Protein AF-A0A842NXP6-F1 (afdb_monomer_lite)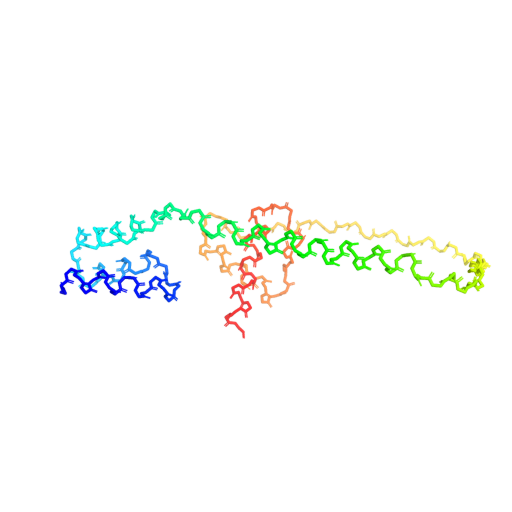

Secondary structure (DSSP, 8-state):
--HHHHHHHHHHHHHTT--HHHHHHHHHHTT--HHHHHHHHHHHHHTTS-----THHHHHHHHHHHHHHHHHHHHHHHHHHH------PPPPPPPP---------------PPP-----S-TT-HHHHHHHHHHHHHTT---GGG--SHHHHHHHHHHHHHHHHH-

pLDDT: mean 77.38, std 15.11, range [47.97, 95.56]

Sequence (166 aa):
MAYSELVSYIREQLNQGRDPRVIRTYLLQRNMDPQAVDAAFDEIFRSQEPAKTSNAHSIILIGVIVLFMVIIGGGLSIYYNMAPDSPNLPEPQEPYTEDPIPIIDPDPEPDPEPIQEIPCDLNNPEEKYKCYIDLFEDDAIRCHEIKDLDEQEFCYITQDLYVLNY

Structure (mmCIF, N/CA/C/O backbone):
data_AF-A0A842NXP6-F1
#
_entry.id   AF-A0A842NXP6-F1
#
loop_
_atom_site.group_PDB
_atom_site.id
_atom_site.type_symbol
_atom_site.label_atom_id
_atom_site.label_alt_id
_atom_site.label_comp_id
_atom_site.label_asym_id
_atom_site.label_entity_id
_atom_site.label_seq_id
_atom_site.pdbx_PDB_ins_code
_atom_site.Cartn_x
_atom_site.Cartn_y
_atom_site.Cartn_z
_atom_site.occupancy
_atom_site.B_iso_or_equiv
_atom_site.auth_seq_id
_atom_site.auth_comp_id
_atom_site.auth_asym_id
_atom_site.auth_atom_id
_atom_site.pdbx_PDB_model_num
ATOM 1 N N . MET A 1 1 ? -26.129 0.050 12.879 1.00 76.94 1 MET A N 1
ATOM 2 C CA . MET A 1 1 ? -25.217 -1.110 12.976 1.00 76.94 1 MET A CA 1
ATOM 3 C C . MET A 1 1 ? -24.653 -1.129 14.384 1.00 76.94 1 MET A C 1
ATOM 5 O O . MET A 1 1 ? -24.431 -0.047 14.922 1.00 76.94 1 MET A O 1
ATOM 9 N N . ALA A 1 2 ? -24.491 -2.297 15.005 1.00 89.62 2 ALA A N 1
ATOM 10 C CA . ALA A 1 2 ? -23.859 -2.364 16.323 1.00 89.62 2 ALA A CA 1
ATOM 11 C C . ALA A 1 2 ? -22.348 -2.087 16.212 1.00 89.62 2 ALA A C 1
ATOM 13 O O . ALA A 1 2 ? -21.733 -2.391 15.192 1.00 89.62 2 ALA A O 1
ATOM 14 N N . TYR A 1 3 ? -21.732 -1.533 17.259 1.00 89.19 3 TYR A N 1
ATOM 15 C CA . TYR A 1 3 ? -20.295 -1.219 17.253 1.00 89.19 3 TYR A CA 1
ATOM 16 C C . TYR A 1 3 ? -19.420 -2.468 17.016 1.00 89.19 3 TYR A C 1
ATOM 18 O O . TYR A 1 3 ? -18.468 -2.430 16.243 1.00 89.19 3 TYR A O 1
ATOM 26 N N . SER A 1 4 ? -19.797 -3.615 17.588 1.00 90.62 4 SER A N 1
ATOM 27 C CA . SER A 1 4 ? -19.104 -4.894 17.371 1.00 90.62 4 SER A CA 1
ATOM 28 C C . SER A 1 4 ? -19.158 -5.382 15.917 1.00 90.62 4 SER A C 1
ATOM 30 O O . SER A 1 4 ? -18.188 -5.950 15.412 1.00 90.62 4 SER A O 1
ATOM 32 N N . GLU A 1 5 ? -20.276 -5.152 15.227 1.00 92.50 5 GLU A N 1
ATOM 33 C CA . GLU A 1 5 ? -20.438 -5.490 13.809 1.00 92.50 5 GLU A CA 1
ATOM 34 C C . GLU A 1 5 ? -19.601 -4.563 12.928 1.00 92.50 5 GLU A C 1
ATOM 36 O O . GLU A 1 5 ? -18.991 -5.022 11.967 1.00 92.50 5 GLU A O 1
ATOM 41 N N . LEU A 1 6 ? -19.517 -3.280 13.292 1.00 93.19 6 LEU A N 1
ATOM 42 C CA . LEU A 1 6 ? -18.690 -2.292 12.604 1.00 93.19 6 LEU A CA 1
ATOM 43 C C . LEU A 1 6 ? -17.205 -2.668 12.654 1.00 93.19 6 LEU A C 1
ATOM 45 O O . LEU A 1 6 ? -16.552 -2.723 11.615 1.00 93.19 6 LEU A O 1
ATOM 49 N N . VAL A 1 7 ? -16.687 -2.987 13.843 1.00 93.62 7 VAL A N 1
ATOM 50 C CA . VAL A 1 7 ? -15.294 -3.429 14.022 1.00 93.62 7 VAL A CA 1
ATOM 51 C C . VAL A 1 7 ? -15.018 -4.706 13.223 1.00 93.62 7 VAL A C 1
ATOM 53 O O . VAL A 1 7 ? -13.994 -4.810 12.547 1.00 93.62 7 VAL A O 1
ATOM 56 N N . SER A 1 8 ? -15.943 -5.670 13.260 1.00 93.62 8 SER A N 1
ATOM 57 C CA . SER A 1 8 ? -15.805 -6.934 12.522 1.00 93.62 8 SER A CA 1
ATOM 58 C C . SER A 1 8 ? -15.779 -6.706 11.010 1.00 93.62 8 SER A C 1
ATOM 60 O O . SER A 1 8 ? -14.909 -7.244 10.329 1.00 93.62 8 SER A O 1
ATOM 62 N N . TYR A 1 9 ? -16.673 -5.852 10.506 1.00 94.62 9 TYR A N 1
ATOM 63 C CA . TYR A 1 9 ? -16.718 -5.461 9.101 1.00 94.62 9 TYR A CA 1
ATOM 64 C C . TYR A 1 9 ? -15.422 -4.774 8.664 1.00 94.62 9 TYR A C 1
ATOM 66 O O . TYR A 1 9 ? -14.822 -5.176 7.671 1.00 94.62 9 TYR A O 1
ATOM 74 N N . ILE A 1 10 ? -14.949 -3.770 9.413 1.00 94.75 10 ILE A N 1
ATOM 75 C CA . ILE A 1 10 ? -13.709 -3.057 9.077 1.00 94.75 10 ILE A CA 1
ATOM 76 C C . ILE A 1 10 ? -12.530 -4.037 9.049 1.00 94.75 10 ILE A C 1
ATOM 78 O O . ILE A 1 10 ? -11.758 -4.032 8.093 1.00 94.75 10 ILE A O 1
ATOM 82 N N . ARG A 1 11 ? -12.417 -4.926 10.044 1.00 94.25 11 ARG A N 1
ATOM 83 C CA . ARG A 1 11 ? -11.360 -5.947 10.094 1.00 94.25 11 ARG A CA 1
ATOM 84 C C . ARG A 1 11 ? -11.406 -6.886 8.889 1.00 94.25 11 ARG A C 1
ATOM 86 O O . ARG A 1 11 ? -10.364 -7.190 8.319 1.00 94.25 11 ARG A O 1
ATOM 93 N N . GLU A 1 12 ? -12.592 -7.334 8.491 1.00 95.19 12 GLU A N 1
ATOM 94 C CA . GLU A 1 12 ? -12.761 -8.182 7.311 1.00 95.19 12 GLU A CA 1
ATOM 95 C C . GLU A 1 12 ? -12.331 -7.460 6.028 1.00 95.19 12 GLU A C 1
ATOM 97 O O . GLU A 1 12 ? -11.585 -8.023 5.231 1.00 95.19 12 GLU A O 1
ATOM 102 N N . GLN A 1 13 ? -12.742 -6.202 5.847 1.00 95.56 13 GLN A N 1
ATOM 103 C CA . GLN A 1 13 ? -12.359 -5.412 4.675 1.00 95.56 13 GLN A CA 1
ATOM 104 C C . GLN A 1 13 ? -10.841 -5.164 4.617 1.00 95.56 13 GLN A C 1
ATOM 106 O O . GLN A 1 13 ? -10.249 -5.266 3.543 1.00 95.56 13 GLN A O 1
ATOM 111 N N . LEU A 1 14 ? -10.200 -4.906 5.761 1.00 93.56 14 LEU A N 1
ATOM 112 C CA . LEU A 1 14 ? -8.742 -4.773 5.850 1.00 93.56 14 LEU A CA 1
ATOM 113 C C . LEU A 1 14 ? -8.027 -6.092 5.521 1.00 93.56 14 LEU A C 1
ATOM 115 O O . LEU A 1 14 ? -7.048 -6.088 4.782 1.00 93.56 14 LEU A O 1
ATOM 119 N N . ASN A 1 15 ? -8.544 -7.230 5.994 1.00 92.88 15 ASN A N 1
ATOM 120 C CA . ASN A 1 15 ? -8.000 -8.553 5.664 1.00 92.88 15 ASN A CA 1
ATOM 121 C C . ASN A 1 15 ? -8.146 -8.905 4.173 1.00 92.88 15 ASN A C 1
ATOM 123 O O . ASN A 1 15 ? -7.369 -9.700 3.653 1.00 92.88 15 ASN A O 1
ATOM 127 N N . GLN A 1 16 ? -9.123 -8.315 3.483 1.00 93.94 16 GLN A N 1
ATOM 128 C CA . GLN A 1 16 ? -9.279 -8.409 2.027 1.00 93.94 16 GLN A CA 1
ATOM 129 C C . GLN A 1 16 ? -8.335 -7.461 1.261 1.00 93.94 16 GLN A C 1
ATOM 131 O O . GLN A 1 16 ? -8.419 -7.385 0.039 1.00 93.94 16 GLN A O 1
ATOM 136 N N . GLY A 1 17 ? -7.460 -6.724 1.956 1.00 93.12 17 GLY A N 1
ATOM 137 C CA . GLY A 1 17 ? -6.500 -5.799 1.352 1.00 93.12 17 GLY A CA 1
ATOM 138 C C . GLY A 1 17 ? -7.100 -4.461 0.921 1.00 93.12 17 GLY A C 1
ATOM 139 O O . GLY A 1 17 ? -6.475 -3.733 0.155 1.00 93.12 17 GLY A O 1
ATOM 140 N N . ARG A 1 18 ? -8.314 -4.117 1.373 1.00 92.56 18 ARG A N 1
ATOM 141 C CA . ARG A 1 18 ? -8.920 -2.825 1.028 1.00 92.56 18 ARG A CA 1
ATOM 142 C C . ARG A 1 18 ? -8.290 -1.687 1.817 1.00 92.56 18 ARG A C 1
ATOM 144 O O . ARG A 1 18 ? -8.016 -1.812 3.009 1.00 92.56 18 ARG A O 1
ATOM 151 N N . ASP A 1 19 ? -8.156 -0.546 1.149 1.00 94.3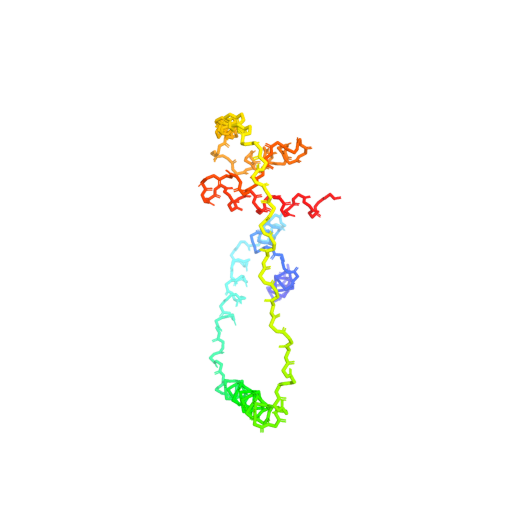1 19 ASP A N 1
ATOM 152 C CA . ASP A 1 19 ? -7.582 0.654 1.742 1.00 94.31 19 ASP A CA 1
ATOM 153 C C . ASP A 1 19 ? -8.457 1.205 2.902 1.00 94.31 19 ASP A C 1
ATOM 155 O O . ASP A 1 19 ? -9.676 1.377 2.738 1.00 94.31 19 ASP A O 1
ATOM 159 N N . PRO A 1 20 ? -7.865 1.524 4.074 1.00 92.81 20 PRO A N 1
ATOM 160 C CA . PRO A 1 20 ? -8.587 2.059 5.230 1.00 92.81 20 PRO A CA 1
ATOM 161 C C . PRO A 1 20 ? -9.372 3.344 4.939 1.00 92.81 20 PRO A C 1
ATOM 163 O O . PRO A 1 20 ? -10.474 3.527 5.462 1.00 92.81 20 PRO A O 1
ATOM 166 N N . ARG A 1 21 ? -8.842 4.238 4.093 1.00 93.88 21 ARG A N 1
ATOM 167 C CA . ARG A 1 21 ? -9.486 5.509 3.727 1.00 93.88 21 ARG A CA 1
ATOM 168 C C . ARG A 1 21 ? -10.734 5.249 2.894 1.00 93.88 21 ARG A C 1
ATOM 170 O O . ARG A 1 21 ? -11.757 5.901 3.114 1.00 93.88 21 ARG A O 1
ATOM 177 N N . VAL A 1 22 ? -10.680 4.272 1.987 1.00 94.88 22 VAL A N 1
ATOM 178 C CA . VAL A 1 22 ? -11.834 3.852 1.175 1.00 94.88 22 VAL A CA 1
ATOM 179 C C . VAL A 1 22 ? -12.933 3.269 2.064 1.00 94.88 22 VAL A C 1
ATOM 181 O O . VAL A 1 22 ? -14.091 3.678 1.958 1.00 94.88 22 VAL A O 1
ATOM 184 N N . ILE A 1 23 ? -12.578 2.380 3.000 1.00 95.31 23 ILE A N 1
ATOM 185 C CA . ILE A 1 23 ? -13.529 1.792 3.960 1.00 95.31 23 ILE A CA 1
ATOM 186 C C . ILE A 1 23 ? -14.171 2.887 4.822 1.00 95.31 23 ILE A C 1
ATOM 188 O O . ILE A 1 23 ? -15.395 2.924 4.967 1.00 95.31 23 ILE A O 1
ATOM 192 N N . ARG A 1 24 ? -13.364 3.813 5.357 1.00 94.19 24 ARG A N 1
ATOM 193 C CA . ARG A 1 24 ? -13.844 4.945 6.159 1.00 94.19 24 ARG A CA 1
ATOM 194 C C . ARG A 1 24 ? -14.825 5.808 5.373 1.00 94.19 24 ARG A C 1
ATOM 196 O O . ARG A 1 24 ? -15.917 6.094 5.854 1.00 94.19 24 ARG A O 1
ATOM 203 N N . THR A 1 25 ? -14.462 6.176 4.148 1.00 94.75 25 THR A N 1
ATOM 204 C CA . THR A 1 25 ? -15.291 7.014 3.271 1.00 94.75 25 THR A CA 1
ATOM 205 C C . THR A 1 25 ? -16.627 6.343 2.971 1.00 94.75 25 THR A C 1
ATOM 207 O O . THR A 1 25 ? -17.676 6.970 3.101 1.00 94.75 25 THR A O 1
ATOM 210 N N . TYR A 1 26 ? -16.611 5.046 2.662 1.00 94.94 26 TYR A N 1
ATOM 211 C CA . TYR A 1 26 ? -17.817 4.258 2.425 1.00 94.94 26 TYR A CA 1
ATOM 212 C C . TYR A 1 26 ? -18.750 4.204 3.646 1.00 94.94 26 TYR A C 1
ATOM 214 O O . TYR A 1 26 ? -19.969 4.327 3.509 1.00 94.94 26 TYR A O 1
ATOM 222 N N . LEU A 1 27 ? -18.196 4.046 4.852 1.00 94.94 27 LEU A N 1
ATOM 223 C CA . LEU A 1 27 ? -18.981 4.031 6.089 1.00 94.94 27 LEU A CA 1
ATOM 224 C C . LEU A 1 27 ? -19.613 5.401 6.370 1.00 94.94 27 LEU A C 1
ATOM 226 O O . LEU A 1 27 ? -20.801 5.471 6.687 1.00 94.94 27 LEU A O 1
ATOM 230 N N . LEU A 1 28 ? -18.859 6.485 6.177 1.00 94.88 28 LEU A N 1
ATOM 231 C CA . LEU A 1 28 ? -19.357 7.853 6.350 1.00 94.88 28 LEU A CA 1
ATOM 232 C C . LEU A 1 28 ? -20.452 8.204 5.331 1.00 94.88 28 LEU A C 1
ATOM 234 O O . LEU A 1 28 ? -21.469 8.786 5.701 1.00 94.88 28 LEU A O 1
ATOM 238 N N . GLN A 1 29 ? -20.308 7.781 4.071 1.00 94.69 29 GLN A N 1
ATOM 239 C CA . GLN A 1 29 ? -21.337 7.958 3.034 1.00 94.69 29 GLN A CA 1
ATOM 240 C C . GLN A 1 29 ? -22.657 7.248 3.371 1.00 94.69 29 GLN A C 1
ATOM 242 O O . GLN A 1 29 ? -23.723 7.670 2.929 1.00 94.69 29 GLN A O 1
ATOM 247 N N . ARG A 1 30 ? -22.610 6.189 4.187 1.00 93.31 30 ARG A N 1
ATOM 248 C CA . ARG A 1 30 ? -23.796 5.479 4.688 1.00 93.31 30 ARG A CA 1
ATOM 249 C C . ARG A 1 30 ? -24.401 6.100 5.951 1.00 93.31 30 ARG A C 1
ATOM 251 O O . ARG A 1 30 ? -25.235 5.459 6.588 1.00 93.31 30 ARG A O 1
ATOM 258 N N . ASN A 1 31 ? -24.024 7.334 6.295 1.00 92.38 31 ASN A N 1
ATOM 259 C CA . ASN A 1 31 ? -24.450 8.045 7.505 1.00 92.38 31 ASN A CA 1
ATOM 260 C C . ASN A 1 31 ? -24.095 7.299 8.804 1.00 92.38 31 ASN A C 1
ATOM 262 O O . ASN A 1 31 ? -24.840 7.359 9.784 1.00 92.38 31 ASN A O 1
ATOM 266 N N . MET A 1 32 ? -22.975 6.569 8.819 1.00 92.12 32 MET A N 1
ATOM 267 C CA . MET A 1 32 ? -22.429 6.044 10.072 1.00 92.12 32 MET A CA 1
ATOM 268 C C . MET A 1 32 ? -21.855 7.192 10.902 1.00 92.12 32 MET A C 1
ATOM 270 O O . MET A 1 32 ? -21.319 8.155 10.352 1.00 92.12 32 MET A O 1
ATOM 274 N N . ASP A 1 33 ? -21.961 7.077 12.225 1.00 95.19 33 ASP A N 1
ATOM 275 C CA . ASP A 1 33 ? -21.417 8.071 13.146 1.00 95.19 33 ASP A CA 1
ATOM 276 C C . ASP A 1 33 ? -19.886 8.177 12.982 1.00 95.19 33 ASP A C 1
ATOM 278 O O . ASP A 1 33 ? -19.193 7.170 13.164 1.00 95.19 33 ASP A O 1
ATOM 282 N N . PRO A 1 34 ? -19.341 9.363 12.647 1.00 93.25 34 PRO A N 1
ATOM 283 C CA . PRO A 1 34 ? -17.908 9.532 12.431 1.00 93.25 34 PRO A CA 1
ATOM 284 C C . PRO A 1 34 ? -17.070 9.138 13.647 1.00 93.25 34 PRO A C 1
ATOM 286 O O . PRO A 1 34 ? -16.020 8.524 13.485 1.00 93.25 34 PRO A O 1
ATOM 289 N N . GLN A 1 35 ? -17.556 9.431 14.859 1.00 94.06 35 GLN A N 1
ATOM 290 C CA . GLN A 1 35 ? -16.831 9.111 16.090 1.00 94.06 35 GLN A CA 1
ATOM 291 C C . GLN A 1 35 ? -16.751 7.601 16.315 1.00 94.06 35 GLN A C 1
ATOM 293 O O . GLN A 1 35 ? -15.684 7.084 16.637 1.00 94.06 35 GLN A O 1
ATOM 298 N N . ALA A 1 36 ? -17.852 6.877 16.096 1.00 93.81 36 ALA A N 1
ATOM 299 C CA . ALA A 1 36 ? -17.860 5.420 16.170 1.00 93.81 36 ALA A CA 1
ATOM 300 C C . ALA A 1 36 ? -16.956 4.763 15.112 1.00 93.81 36 ALA A C 1
ATOM 302 O O . ALA A 1 36 ? -16.309 3.760 15.407 1.00 93.81 36 ALA A O 1
ATOM 303 N N . VAL A 1 37 ? -16.903 5.311 13.892 1.00 94.38 37 VAL A N 1
ATOM 304 C CA . VAL A 1 37 ? -16.024 4.810 12.821 1.00 94.38 37 VAL A CA 1
ATOM 305 C C . VAL A 1 37 ? -14.556 5.015 13.183 1.00 94.38 37 VAL A C 1
ATOM 307 O O . VAL A 1 37 ? -13.779 4.067 13.095 1.00 94.38 37 VAL A O 1
ATOM 310 N N . ASP A 1 38 ? -14.186 6.214 13.630 1.00 94.06 38 ASP A N 1
ATOM 311 C CA . ASP A 1 38 ? -12.806 6.525 14.012 1.00 94.06 38 ASP A CA 1
ATOM 312 C C . ASP A 1 38 ? -12.365 5.686 15.227 1.00 94.06 38 ASP A C 1
ATOM 314 O O . ASP A 1 38 ? -11.302 5.068 15.190 1.00 94.06 38 ASP A O 1
ATOM 318 N N . ALA A 1 39 ? -13.224 5.533 16.244 1.00 93.44 39 ALA A N 1
ATOM 319 C CA . ALA A 1 39 ? -12.959 4.666 17.397 1.00 93.44 39 ALA A CA 1
ATOM 320 C C . ALA A 1 39 ? -12.768 3.187 17.006 1.00 93.44 39 ALA A C 1
ATOM 322 O O . ALA A 1 39 ? -11.906 2.505 17.562 1.00 93.44 39 ALA A O 1
ATOM 323 N N . ALA A 1 40 ? -13.535 2.696 16.027 1.00 94.12 40 ALA A N 1
ATOM 324 C CA . ALA A 1 40 ? -13.405 1.328 15.535 1.00 94.12 40 ALA A CA 1
ATOM 325 C C . ALA A 1 40 ? -12.080 1.101 14.787 1.00 94.12 40 ALA A C 1
ATOM 327 O O . ALA A 1 40 ? -11.455 0.052 14.955 1.00 94.12 40 ALA A O 1
ATOM 328 N N . PHE A 1 41 ? -11.626 2.073 13.987 1.00 94.44 41 PHE A N 1
ATOM 329 C CA . PHE A 1 41 ? -10.300 2.014 13.366 1.00 94.44 41 PHE A CA 1
ATOM 330 C C . PHE A 1 41 ? -9.187 2.055 14.416 1.00 94.44 41 PHE A C 1
ATOM 332 O O . PHE A 1 41 ? -8.279 1.224 14.357 1.00 94.44 41 PHE A O 1
ATOM 339 N N . ASP A 1 42 ? -9.286 2.947 15.402 1.00 92.50 42 ASP A N 1
ATOM 340 C CA . ASP A 1 42 ? -8.320 3.040 16.499 1.00 92.50 42 ASP A CA 1
ATOM 341 C C . ASP A 1 42 ? -8.207 1.722 17.267 1.00 92.50 42 ASP A C 1
ATOM 343 O O . ASP A 1 42 ? -7.101 1.263 17.541 1.00 92.50 42 ASP A O 1
ATOM 347 N N . GLU A 1 43 ? -9.324 1.062 17.582 1.00 89.81 43 GLU A N 1
ATOM 348 C CA . GLU A 1 43 ? -9.313 -0.240 18.253 1.00 89.81 43 GLU A CA 1
ATOM 349 C C . GLU A 1 43 ? -8.575 -1.307 17.431 1.00 89.81 43 GLU A C 1
ATOM 351 O O . GLU A 1 43 ? -7.765 -2.069 17.968 1.00 89.81 43 GLU A O 1
ATOM 356 N N . ILE A 1 44 ? -8.812 -1.343 16.117 1.00 90.06 44 ILE A N 1
ATOM 357 C CA . ILE A 1 44 ? -8.187 -2.316 15.219 1.00 90.06 44 ILE A CA 1
ATOM 358 C C . ILE A 1 44 ? -6.680 -2.073 15.120 1.00 90.06 44 ILE A C 1
ATOM 360 O O . ILE A 1 44 ? -5.909 -3.016 15.306 1.00 90.06 44 ILE A O 1
ATOM 364 N N . PHE A 1 45 ? -6.248 -0.834 14.886 1.00 87.56 45 PHE A N 1
ATOM 365 C CA . PHE A 1 45 ? -4.827 -0.516 14.736 1.00 87.56 45 PHE A CA 1
ATOM 366 C C . PHE A 1 45 ? -4.064 -0.560 16.061 1.00 87.56 45 PHE A C 1
ATOM 368 O O . PHE A 1 45 ? -2.923 -1.013 16.094 1.00 87.56 45 PHE A O 1
ATOM 375 N N . ARG A 1 46 ? -4.703 -0.200 17.177 1.00 83.00 46 ARG A N 1
ATOM 376 C CA . ARG A 1 46 ? -4.115 -0.335 18.516 1.00 83.00 46 ARG A CA 1
ATOM 377 C C . ARG A 1 46 ? -3.926 -1.798 18.916 1.00 83.00 46 ARG A C 1
ATOM 379 O O . ARG A 1 46 ? -2.950 -2.128 19.577 1.00 83.00 46 ARG A O 1
ATOM 386 N N . SER A 1 47 ? -4.818 -2.693 18.484 1.00 64.62 47 SER A N 1
ATOM 387 C CA . SER A 1 47 ? -4.669 -4.139 18.714 1.00 64.62 47 SER A CA 1
ATOM 388 C C . SER A 1 47 ? -3.554 -4.796 17.885 1.00 64.62 47 SER A C 1
ATOM 390 O O . SER A 1 47 ? -3.181 -5.932 18.173 1.00 64.62 47 SER A O 1
ATOM 392 N N . GLN A 1 48 ? -3.014 -4.090 16.882 1.00 60.25 48 GLN A N 1
ATOM 393 C CA . GLN A 1 48 ? -1.874 -4.527 16.071 1.00 60.25 48 GLN A CA 1
ATOM 394 C C . GLN A 1 48 ? -0.519 -4.008 16.571 1.00 60.25 48 GLN A C 1
ATOM 396 O O . GLN A 1 48 ? 0.496 -4.296 15.932 1.00 60.25 48 GLN A O 1
ATOM 401 N N . GLU A 1 49 ? -0.449 -3.303 17.711 1.00 55.06 49 GLU A N 1
ATOM 402 C CA . GLU A 1 49 ? 0.844 -3.151 18.386 1.00 55.06 49 GLU A CA 1
ATOM 403 C C . GLU A 1 49 ? 1.438 -4.555 18.564 1.00 55.06 49 GLU A C 1
ATOM 405 O O . GLU A 1 49 ? 0.738 -5.442 19.067 1.00 55.06 49 GLU A O 1
ATOM 410 N N . PRO A 1 50 ? 2.676 -4.805 18.094 1.00 51.28 50 PRO A N 1
ATOM 411 C CA . PRO A 1 50 ? 3.219 -6.147 18.031 1.00 51.28 50 PRO A CA 1
ATOM 412 C C . PRO A 1 50 ? 3.170 -6.726 19.434 1.00 51.28 50 PRO A C 1
ATOM 414 O O . PRO A 1 50 ? 3.892 -6.279 20.329 1.00 51.28 50 PRO A O 1
ATOM 417 N N . ALA A 1 51 ? 2.291 -7.713 19.625 1.00 50.69 51 ALA A N 1
ATOM 418 C CA . ALA A 1 51 ? 2.276 -8.527 20.818 1.00 50.69 51 ALA A CA 1
ATOM 419 C C . ALA A 1 51 ? 3.706 -9.024 20.980 1.00 50.69 51 ALA A C 1
ATOM 421 O O . ALA A 1 51 ? 4.169 -9.821 20.164 1.00 50.69 51 ALA A O 1
ATOM 422 N N . LYS A 1 52 ? 4.407 -8.452 21.968 1.00 48.66 52 LYS A N 1
ATOM 423 C CA . LYS A 1 52 ? 5.788 -8.735 22.350 1.00 48.66 52 LYS A CA 1
ATOM 424 C C . LYS A 1 52 ? 6.035 -10.214 22.105 1.00 48.66 52 LYS A C 1
ATOM 426 O O . LYS A 1 52 ? 5.513 -11.049 22.846 1.00 48.66 52 LYS A O 1
ATOM 431 N N . THR A 1 53 ? 6.704 -10.518 20.995 1.00 48.75 53 THR A N 1
ATOM 432 C CA . THR A 1 53 ? 6.795 -11.877 20.484 1.00 48.75 53 THR A CA 1
ATOM 433 C C . THR A 1 53 ? 7.427 -12.705 21.584 1.00 48.75 53 THR A C 1
ATOM 435 O O . THR A 1 53 ? 8.550 -12.457 22.018 1.00 48.75 53 THR A O 1
ATOM 438 N N . SER A 1 54 ? 6.643 -13.634 22.129 1.00 49.53 54 SER A N 1
ATOM 439 C CA . SER A 1 54 ? 7.140 -14.615 23.080 1.00 49.53 54 SER A CA 1
ATOM 440 C C . SER A 1 54 ? 8.402 -15.226 22.476 1.00 49.53 54 SER A C 1
ATOM 442 O O . SER A 1 54 ? 8.378 -15.707 21.340 1.00 49.53 54 SER A O 1
ATOM 444 N N . ASN A 1 55 ? 9.507 -15.170 23.222 1.00 54.38 55 ASN A N 1
ATOM 445 C CA . ASN A 1 55 ? 10.863 -15.538 22.795 1.00 54.38 55 ASN A CA 1
ATOM 446 C C . ASN A 1 55 ? 10.981 -16.950 22.173 1.00 54.38 55 ASN A C 1
ATOM 448 O O . ASN A 1 55 ? 12.023 -17.294 21.625 1.00 54.38 55 ASN A O 1
ATOM 452 N N . ALA A 1 56 ? 9.929 -17.769 22.228 1.00 54.28 56 ALA A N 1
ATOM 453 C CA . ALA A 1 56 ? 9.855 -19.086 21.612 1.00 54.28 56 ALA A CA 1
ATOM 454 C C . ALA A 1 56 ? 9.999 -19.063 20.077 1.00 54.28 56 ALA A C 1
ATOM 456 O O . ALA A 1 56 ? 10.700 -19.912 19.530 1.00 54.28 56 ALA A O 1
ATOM 457 N N . HIS A 1 57 ? 9.407 -18.090 19.370 1.00 47.97 57 HIS A N 1
ATOM 458 C CA . HIS A 1 57 ? 9.501 -18.054 17.900 1.00 47.97 57 HIS A CA 1
ATOM 459 C C . HIS A 1 57 ? 10.906 -17.692 17.401 1.00 47.97 57 HIS A C 1
ATOM 461 O O . HIS A 1 57 ? 11.363 -18.241 16.400 1.00 47.97 57 HIS A O 1
ATOM 467 N N . SER A 1 58 ? 11.616 -16.825 18.130 1.00 52.72 58 SER A N 1
ATOM 468 C CA . SER A 1 58 ? 12.974 -16.409 17.764 1.00 52.72 58 SER A CA 1
ATOM 469 C C . SER A 1 58 ? 13.992 -17.543 17.961 1.00 52.72 58 SER A C 1
ATOM 471 O O . SER A 1 58 ? 14.873 -17.746 17.130 1.00 52.72 58 SER A O 1
ATOM 473 N N . ILE A 1 59 ? 13.823 -18.363 19.007 1.00 59.22 59 ILE A N 1
ATOM 474 C CA . ILE A 1 59 ? 14.705 -19.512 19.280 1.00 59.22 59 ILE A CA 1
ATOM 475 C C . ILE A 1 59 ? 14.570 -20.596 18.199 1.00 59.22 59 ILE A C 1
ATOM 477 O O . ILE A 1 59 ? 15.578 -21.144 17.753 1.00 59.22 59 ILE A O 1
ATOM 481 N N . ILE A 1 60 ? 13.347 -20.888 17.741 1.00 62.50 60 ILE A N 1
ATOM 482 C CA . ILE A 1 60 ? 13.113 -21.898 16.695 1.00 62.50 60 ILE A CA 1
ATOM 483 C C . ILE A 1 60 ? 13.736 -21.450 15.367 1.00 62.50 60 ILE A C 1
ATOM 485 O O . ILE A 1 60 ? 14.403 -22.244 14.705 1.00 62.50 60 ILE A O 1
ATOM 489 N N . LEU A 1 61 ? 13.579 -20.174 15.002 1.00 63.59 61 LEU A N 1
ATOM 490 C CA . LEU A 1 61 ? 14.123 -19.634 13.756 1.00 63.59 61 LEU A CA 1
ATOM 491 C C . LEU A 1 61 ? 15.661 -19.662 13.742 1.00 63.59 61 LEU A C 1
ATOM 493 O O . LEU A 1 61 ? 16.260 -20.088 12.755 1.00 63.59 61 LEU A O 1
ATOM 497 N N . ILE A 1 62 ? 16.302 -19.302 14.860 1.00 69.88 62 ILE A N 1
ATOM 498 C CA . ILE A 1 62 ? 17.763 -19.391 15.001 1.00 69.88 62 ILE A CA 1
ATOM 499 C C . ILE A 1 62 ? 18.235 -20.850 14.896 1.00 69.88 62 ILE A C 1
ATOM 501 O O . ILE A 1 62 ? 19.221 -21.126 14.213 1.00 69.88 62 ILE A O 1
ATOM 505 N N . GLY A 1 63 ? 17.510 -21.797 15.502 1.00 70.38 63 GLY A N 1
ATOM 506 C CA . GLY A 1 63 ? 17.825 -23.225 15.408 1.00 70.38 63 GLY A CA 1
ATOM 507 C C . GLY A 1 63 ? 17.806 -23.758 13.971 1.00 70.38 63 GLY A C 1
ATOM 508 O O . GLY A 1 63 ? 18.714 -24.488 13.575 1.00 70.38 63 GLY A O 1
ATOM 509 N N . VAL A 1 64 ? 16.817 -23.351 13.167 1.00 78.12 64 VAL A N 1
ATOM 510 C CA . VAL A 1 64 ? 16.710 -23.756 11.754 1.00 78.12 64 VAL A CA 1
ATOM 511 C C . VAL A 1 64 ? 17.850 -23.170 10.917 1.00 78.12 64 VAL A C 1
ATOM 513 O O . VAL A 1 64 ? 18.451 -23.893 10.125 1.00 78.12 64 VAL A O 1
ATOM 516 N N . ILE A 1 65 ? 18.204 -21.896 11.124 1.00 81.06 65 ILE A N 1
ATOM 517 C CA . ILE A 1 65 ? 19.299 -21.238 10.389 1.00 81.06 65 ILE A CA 1
ATOM 518 C C . ILE A 1 65 ? 20.646 -21.911 10.684 1.00 81.06 65 ILE A C 1
ATOM 520 O O . ILE A 1 65 ? 21.410 -22.197 9.760 1.00 81.06 65 ILE A O 1
ATOM 524 N N . VAL A 1 66 ? 20.930 -22.210 11.956 1.00 81.19 66 VAL A N 1
ATOM 525 C CA . VAL A 1 66 ? 22.182 -22.876 12.352 1.00 81.19 66 VAL A CA 1
ATOM 526 C C . VAL A 1 66 ? 22.255 -24.290 11.773 1.00 81.19 66 VAL A C 1
ATOM 528 O O . VAL A 1 66 ? 23.292 -24.671 11.235 1.00 81.19 66 VAL A O 1
ATOM 531 N N . LEU A 1 67 ? 21.155 -25.051 11.806 1.00 83.75 67 LEU A N 1
ATOM 532 C CA . LEU A 1 67 ? 21.096 -26.381 11.195 1.00 83.75 67 LEU A CA 1
ATOM 533 C C . LEU A 1 67 ? 21.387 -26.317 9.687 1.00 83.75 67 LEU A C 1
ATOM 535 O O . LEU A 1 67 ? 22.166 -27.118 9.173 1.00 83.75 67 LEU A O 1
ATOM 539 N N . PHE A 1 68 ? 20.806 -25.341 8.987 1.00 84.25 68 PHE A N 1
ATOM 540 C CA . PHE A 1 68 ? 20.997 -25.169 7.548 1.00 84.25 68 PHE A CA 1
ATOM 541 C C . PHE A 1 68 ? 22.449 -24.809 7.202 1.00 84.25 68 PHE A C 1
ATOM 543 O O . PHE A 1 68 ? 23.022 -25.390 6.281 1.00 84.25 68 PHE A O 1
ATOM 550 N N . MET A 1 69 ? 23.088 -23.931 7.986 1.00 81.12 69 MET A N 1
ATOM 551 C CA . MET A 1 69 ? 24.512 -23.617 7.819 1.00 81.12 69 MET A CA 1
ATOM 552 C C . MET A 1 69 ? 25.424 -24.817 8.083 1.00 81.12 69 MET A C 1
ATOM 554 O O . MET A 1 69 ? 26.403 -24.993 7.363 1.00 81.12 69 MET A O 1
ATOM 558 N N . VAL A 1 70 ? 25.114 -25.668 9.066 1.00 81.25 70 VAL A N 1
ATOM 559 C CA . VAL A 1 70 ? 25.903 -26.883 9.330 1.00 81.25 70 VAL A CA 1
ATOM 560 C C . VAL A 1 70 ? 25.740 -27.905 8.203 1.00 81.25 70 VAL A C 1
ATOM 562 O O . VAL A 1 70 ? 26.722 -28.527 7.808 1.00 81.25 70 VAL A O 1
ATOM 565 N N . ILE A 1 71 ? 24.538 -28.051 7.637 1.00 81.62 71 ILE A N 1
ATOM 566 C CA . ILE A 1 71 ? 24.292 -28.963 6.510 1.00 81.62 71 ILE A CA 1
ATOM 567 C C . ILE A 1 71 ? 24.988 -28.464 5.239 1.00 81.62 71 ILE A C 1
ATOM 569 O O . ILE A 1 71 ? 25.677 -29.243 4.586 1.00 81.62 71 ILE A O 1
ATOM 573 N N . ILE A 1 72 ? 24.863 -27.177 4.902 1.00 81.06 72 ILE A N 1
ATOM 574 C CA . ILE A 1 72 ? 25.521 -26.604 3.717 1.00 81.06 72 ILE A CA 1
ATOM 575 C C . ILE A 1 72 ? 27.038 -26.576 3.903 1.00 81.06 72 ILE A C 1
ATOM 577 O O . ILE A 1 72 ? 27.769 -27.019 3.022 1.00 81.06 72 ILE A O 1
ATOM 581 N N . GLY A 1 73 ? 27.524 -26.098 5.050 1.00 75.06 73 GLY A N 1
ATOM 582 C CA . GLY A 1 73 ? 28.953 -26.029 5.348 1.00 75.06 73 GLY A CA 1
ATOM 583 C C . GLY A 1 73 ? 29.600 -27.412 5.418 1.00 75.06 73 GLY A C 1
ATOM 584 O O . GLY A 1 73 ? 30.651 -27.633 4.820 1.00 75.06 73 GLY A O 1
ATOM 585 N N . GLY A 1 74 ? 28.948 -28.369 6.083 1.00 77.81 74 GLY A N 1
ATOM 586 C CA . GLY A 1 74 ? 29.392 -29.762 6.135 1.00 77.81 74 GLY A CA 1
ATOM 587 C C . GLY A 1 74 ? 29.346 -30.439 4.765 1.00 77.81 74 GLY A C 1
ATOM 588 O O . GLY A 1 74 ? 30.313 -31.085 4.370 1.00 77.81 74 GLY A O 1
ATOM 589 N N . GLY A 1 75 ? 28.266 -30.237 4.005 1.00 78.19 75 GLY A N 1
ATOM 590 C CA . GLY A 1 75 ? 28.109 -30.767 2.650 1.00 78.19 75 GLY A CA 1
ATOM 591 C C . GLY A 1 75 ? 29.160 -30.231 1.677 1.00 78.19 75 GLY A C 1
ATOM 592 O O . GLY A 1 75 ? 29.788 -31.019 0.974 1.00 78.19 75 GLY A O 1
ATOM 593 N N . LEU A 1 76 ? 29.421 -28.919 1.688 1.00 79.12 76 LEU A N 1
ATOM 594 C CA . LEU A 1 76 ? 30.489 -28.305 0.893 1.00 79.12 76 LEU A CA 1
ATOM 595 C C . LEU A 1 76 ? 31.869 -28.809 1.323 1.00 79.12 76 LEU A C 1
ATOM 597 O O . LEU A 1 76 ? 32.690 -29.119 0.468 1.00 79.12 76 LEU A O 1
ATOM 601 N N . SER A 1 77 ? 32.130 -28.939 2.626 1.00 75.50 77 SER A N 1
ATOM 602 C CA . SER A 1 77 ? 33.416 -29.445 3.119 1.00 75.50 77 SER A CA 1
ATOM 603 C C . SER A 1 77 ? 33.682 -30.883 2.665 1.00 75.50 77 SER A C 1
ATOM 605 O O . SER A 1 77 ? 34.789 -31.187 2.221 1.00 75.50 77 SER A O 1
ATOM 607 N N . ILE A 1 78 ? 32.673 -31.758 2.707 1.00 75.94 78 ILE A N 1
ATOM 608 C CA . ILE A 1 78 ? 32.788 -33.126 2.185 1.00 75.94 78 ILE A CA 1
ATOM 609 C C . ILE A 1 78 ? 32.958 -33.099 0.662 1.00 75.94 78 ILE A C 1
ATOM 611 O O . ILE A 1 78 ? 33.838 -33.781 0.151 1.00 75.94 78 ILE A O 1
ATOM 615 N N . TYR A 1 79 ? 32.183 -32.282 -0.057 1.00 75.12 79 TYR A N 1
ATOM 616 C CA . TYR A 1 79 ? 32.291 -32.148 -1.511 1.00 75.12 79 TYR A CA 1
ATOM 617 C C . TYR A 1 79 ? 33.689 -31.697 -1.953 1.00 75.12 79 TYR A C 1
ATOM 619 O O . TYR A 1 79 ? 34.271 -32.327 -2.825 1.00 75.12 79 TYR A O 1
ATOM 627 N N . TYR A 1 80 ? 34.273 -30.674 -1.325 1.00 74.00 80 TYR A N 1
ATOM 628 C CA . TYR A 1 80 ? 35.614 -30.197 -1.679 1.00 74.00 80 TYR A CA 1
ATOM 629 C C . TYR A 1 80 ? 36.734 -31.168 -1.285 1.00 74.00 80 TYR A C 1
ATOM 631 O O . TYR A 1 80 ? 37.747 -31.217 -1.972 1.00 74.00 80 TYR A O 1
ATOM 639 N N . ASN A 1 81 ? 36.569 -31.952 -0.213 1.00 70.69 81 ASN A N 1
ATOM 640 C CA . ASN A 1 81 ? 37.571 -32.949 0.189 1.00 70.69 81 ASN A CA 1
ATOM 641 C C . ASN A 1 81 ? 37.422 -34.299 -0.534 1.00 70.69 81 ASN A C 1
ATOM 643 O O . ASN A 1 81 ? 38.360 -35.090 -0.534 1.00 70.69 81 ASN A O 1
ATOM 647 N N . MET A 1 82 ? 36.253 -34.587 -1.116 1.00 62.25 82 MET A N 1
ATOM 648 C CA . MET A 1 82 ? 35.994 -35.804 -1.897 1.00 62.25 82 MET A CA 1
ATOM 649 C C . MET A 1 82 ? 35.902 -35.546 -3.401 1.00 62.25 82 MET A C 1
ATOM 651 O O . MET A 1 82 ? 35.711 -36.503 -4.152 1.00 62.25 82 MET A O 1
ATOM 655 N N . ALA A 1 83 ? 36.024 -34.294 -3.852 1.00 57.91 83 ALA A N 1
ATOM 656 C CA . ALA A 1 83 ? 36.112 -33.978 -5.266 1.00 57.91 83 ALA A CA 1
ATOM 657 C C . ALA A 1 83 ? 37.336 -34.720 -5.829 1.00 57.91 83 ALA A C 1
ATOM 659 O O . ALA A 1 83 ? 38.455 -34.451 -5.388 1.00 57.91 83 ALA A O 1
ATOM 660 N N . PRO A 1 84 ? 37.146 -35.690 -6.742 1.00 56.84 84 PRO A N 1
ATOM 661 C CA . PRO A 1 84 ? 38.271 -36.323 -7.408 1.00 56.84 84 PRO A CA 1
ATOM 662 C C . PRO A 1 84 ? 39.055 -35.230 -8.131 1.00 56.84 84 PRO A C 1
ATOM 664 O O . PRO A 1 84 ? 38.434 -34.312 -8.674 1.00 56.84 84 PRO A O 1
ATOM 667 N N . ASP A 1 85 ? 40.389 -35.321 -8.110 1.00 60.97 85 ASP A N 1
ATOM 668 C CA . ASP A 1 85 ? 41.271 -34.416 -8.847 1.00 60.97 85 ASP A CA 1
ATOM 669 C C . ASP A 1 85 ? 40.661 -34.141 -10.221 1.00 60.97 85 ASP A C 1
ATOM 671 O O . ASP A 1 85 ? 40.419 -35.067 -11.004 1.00 60.97 85 ASP A O 1
ATOM 675 N N . SER A 1 86 ? 40.319 -32.872 -10.450 1.00 51.50 86 SER A N 1
ATOM 676 C CA . SER A 1 86 ? 39.641 -32.432 -11.663 1.00 51.50 86 SER A CA 1
ATOM 677 C C . SER A 1 86 ? 40.409 -32.993 -12.863 1.00 51.50 86 SER A C 1
ATOM 679 O O . SER A 1 86 ? 41.618 -32.752 -12.955 1.00 51.50 86 SER A O 1
ATOM 681 N N . PRO A 1 87 ? 39.780 -33.785 -13.752 1.00 53.53 87 PRO A N 1
ATOM 682 C CA . PRO A 1 87 ? 40.479 -34.333 -14.901 1.00 53.53 87 PRO A CA 1
ATOM 683 C C . PRO A 1 87 ? 41.039 -33.155 -15.689 1.00 53.53 87 PRO A C 1
ATOM 685 O O . PRO A 1 87 ? 40.278 -32.250 -16.021 1.00 53.53 87 PRO A O 1
ATOM 688 N N . ASN A 1 88 ? 42.358 -33.156 -15.921 1.00 53.56 88 ASN A N 1
ATOM 689 C CA . ASN A 1 88 ? 43.072 -32.133 -16.685 1.00 53.56 88 ASN A CA 1
ATOM 690 C C . ASN A 1 88 ? 42.259 -31.758 -17.928 1.00 53.56 88 ASN A C 1
ATOM 692 O O . ASN A 1 88 ? 42.250 -32.491 -18.920 1.00 53.56 88 ASN A O 1
ATOM 696 N N . LEU A 1 89 ? 41.539 -30.639 -17.849 1.00 58.75 89 LEU A N 1
ATOM 697 C CA . LEU A 1 89 ? 40.879 -30.063 -19.003 1.00 58.75 89 LEU A CA 1
ATOM 698 C C . LEU A 1 89 ? 42.004 -29.565 -19.915 1.00 58.75 89 LEU A C 1
ATOM 700 O O . LEU A 1 89 ? 42.924 -28.912 -19.415 1.00 58.75 89 LEU A O 1
ATOM 704 N N . PRO A 1 90 ? 41.987 -29.900 -21.216 1.00 58.47 90 PRO A N 1
ATOM 705 C CA . PRO A 1 90 ? 42.955 -29.338 -22.143 1.00 58.47 90 PRO A CA 1
ATOM 706 C C . PRO A 1 90 ? 42.871 -27.811 -22.066 1.00 58.47 90 PRO A C 1
ATOM 708 O O . PRO A 1 90 ? 41.771 -27.255 -22.035 1.00 58.47 90 PRO A O 1
ATOM 711 N N . GLU A 1 91 ? 44.037 -27.165 -21.977 1.00 61.03 91 GLU A N 1
ATOM 712 C CA . GLU A 1 91 ? 44.162 -25.710 -21.922 1.00 61.03 91 GLU A CA 1
ATOM 713 C C . GLU A 1 91 ? 43.275 -25.054 -22.993 1.00 61.03 91 GLU A C 1
ATOM 715 O O . GLU A 1 91 ? 43.261 -25.516 -24.142 1.00 61.03 91 GLU A O 1
ATOM 720 N N . PRO A 1 92 ? 42.531 -23.989 -22.644 1.00 60.62 92 PRO A N 1
ATOM 721 C CA . PRO A 1 92 ? 41.820 -23.188 -23.625 1.00 60.62 92 PRO A CA 1
ATOM 722 C C . PRO A 1 92 ? 42.810 -22.719 -24.691 1.00 60.62 92 PRO A C 1
ATOM 724 O O . PRO A 1 92 ? 43.797 -22.060 -24.371 1.00 60.62 92 PRO A O 1
ATOM 727 N N . GLN A 1 93 ? 42.567 -23.074 -25.953 1.00 51.81 93 GLN A N 1
ATOM 728 C CA . GLN A 1 93 ? 43.344 -22.506 -27.047 1.00 51.81 93 GLN A CA 1
ATOM 729 C C . GLN A 1 93 ? 43.089 -21.001 -27.082 1.00 51.81 93 GLN A C 1
ATOM 731 O O . GLN A 1 93 ? 41.935 -20.564 -27.089 1.00 51.81 93 GLN A O 1
ATOM 736 N N . GLU A 1 94 ? 44.173 -20.228 -27.063 1.00 59.56 94 GLU A N 1
ATOM 737 C CA . GLU A 1 94 ? 44.124 -18.781 -27.222 1.00 59.56 94 GLU A CA 1
ATOM 738 C C . GLU A 1 94 ? 43.361 -18.427 -28.510 1.00 59.56 94 GLU A C 1
ATOM 740 O O . GLU A 1 94 ? 43.503 -19.121 -29.525 1.00 59.56 94 GLU A O 1
ATOM 745 N N . PRO A 1 95 ? 42.521 -17.380 -28.480 1.00 57.66 95 PRO A N 1
ATOM 746 C CA . PRO A 1 95 ? 41.744 -16.976 -29.637 1.00 57.66 95 PRO A CA 1
ATOM 747 C C . PRO A 1 95 ? 42.686 -16.646 -30.797 1.00 57.66 95 PRO A C 1
ATOM 749 O O . PRO A 1 95 ? 43.611 -15.843 -30.675 1.00 57.66 95 PRO A O 1
ATOM 752 N N . TYR A 1 96 ? 42.436 -17.296 -31.928 1.00 56.91 96 TYR A N 1
ATOM 753 C CA . TYR A 1 96 ? 43.060 -16.997 -33.207 1.00 56.91 96 TYR A CA 1
ATOM 754 C C . TYR A 1 96 ? 42.903 -15.503 -33.499 1.00 56.91 96 TYR A C 1
ATOM 756 O O . TYR A 1 96 ? 41.803 -14.954 -33.477 1.00 56.91 96 TYR A O 1
ATOM 764 N N . THR A 1 97 ? 44.031 -14.846 -33.747 1.00 52.88 97 THR A N 1
ATOM 765 C CA . THR A 1 97 ? 44.074 -13.480 -34.255 1.00 52.88 97 THR A CA 1
ATOM 766 C C . THR A 1 97 ? 43.539 -13.516 -35.682 1.00 52.88 97 THR A C 1
ATOM 768 O O . THR A 1 97 ? 44.249 -13.923 -36.599 1.00 52.88 97 THR A O 1
ATOM 771 N N . GLU A 1 98 ? 42.268 -13.164 -35.867 1.00 58.06 98 GLU A N 1
ATOM 772 C CA . GLU A 1 98 ? 41.775 -12.792 -37.189 1.00 58.06 98 GLU A CA 1
ATOM 773 C C . GLU A 1 98 ? 42.538 -11.542 -37.647 1.00 58.06 98 GLU A C 1
ATOM 775 O O . GLU A 1 98 ? 42.753 -10.608 -36.868 1.00 58.06 98 GLU A O 1
ATOM 780 N N . ASP A 1 99 ? 43.002 -11.566 -38.898 1.00 61.25 99 ASP A N 1
ATOM 781 C CA . ASP A 1 99 ? 43.649 -10.434 -39.556 1.00 61.25 99 ASP A CA 1
ATOM 782 C C . ASP A 1 99 ? 42.821 -9.153 -39.351 1.00 61.25 99 ASP A C 1
ATOM 784 O O . ASP A 1 99 ? 41.589 -9.207 -39.430 1.00 61.25 99 ASP A O 1
ATOM 788 N N . PRO A 1 100 ? 43.451 -7.988 -39.105 1.00 57.81 100 PRO A N 1
ATOM 789 C CA . PRO A 1 100 ? 42.722 -6.749 -38.893 1.00 57.81 100 PRO A CA 1
ATOM 790 C C . PRO A 1 100 ? 41.874 -6.430 -40.126 1.00 57.81 100 PRO A C 1
ATOM 792 O O . PRO A 1 100 ? 42.381 -6.046 -41.184 1.00 57.81 100 PRO A O 1
ATOM 795 N N . ILE A 1 101 ? 40.561 -6.584 -39.966 1.00 61.62 101 ILE A N 1
ATOM 796 C CA . ILE A 1 101 ? 39.553 -6.022 -40.857 1.00 61.62 101 ILE A CA 1
ATOM 797 C C . ILE A 1 101 ? 39.855 -4.516 -40.960 1.00 61.62 101 ILE A C 1
ATOM 799 O O . ILE A 1 101 ? 40.135 -3.893 -39.930 1.00 61.62 101 ILE A O 1
ATOM 803 N N . PRO A 1 102 ? 39.838 -3.911 -42.164 1.00 61.09 102 PRO A N 1
ATOM 804 C CA . PRO A 1 102 ? 39.998 -2.471 -42.309 1.00 61.09 102 PRO A CA 1
ATOM 805 C C . PRO A 1 102 ? 39.027 -1.764 -41.366 1.00 61.09 102 PRO A C 1
ATOM 807 O O . PRO A 1 102 ? 37.818 -1.975 -41.460 1.00 61.09 102 PRO A O 1
ATOM 810 N N . ILE A 1 103 ? 39.563 -0.955 -40.450 1.00 57.03 103 ILE A N 1
ATOM 811 C CA . ILE A 1 103 ? 38.774 -0.054 -39.615 1.00 57.03 103 ILE A CA 1
ATOM 812 C C . ILE A 1 103 ? 38.137 0.940 -40.586 1.00 57.03 103 ILE A C 1
ATOM 814 O O . ILE A 1 103 ? 38.768 1.896 -41.029 1.00 57.03 103 ILE A O 1
ATOM 818 N N . ILE A 1 104 ? 36.913 0.643 -41.006 1.00 61.19 104 ILE A N 1
ATOM 819 C CA . ILE A 1 104 ? 35.990 1.663 -41.471 1.00 61.19 104 ILE A CA 1
ATOM 820 C C . ILE A 1 104 ? 35.624 2.382 -40.184 1.00 61.19 104 ILE A C 1
ATOM 822 O O . ILE A 1 104 ? 35.049 1.751 -39.295 1.00 61.19 104 ILE A O 1
ATOM 826 N N . ASP A 1 105 ? 36.053 3.639 -40.053 1.00 56.91 105 ASP A N 1
ATOM 827 C CA . ASP A 1 105 ? 35.636 4.497 -38.949 1.00 56.91 105 ASP A CA 1
ATOM 828 C C . ASP A 1 105 ? 34.117 4.339 -38.800 1.00 56.91 105 ASP A C 1
ATOM 830 O O . ASP A 1 105 ? 33.398 4.609 -39.772 1.00 56.91 105 ASP A O 1
ATOM 834 N N . PRO A 1 106 ? 33.614 3.819 -37.663 1.00 58.53 106 PRO A N 1
ATOM 835 C CA . PRO A 1 106 ? 32.186 3.822 -37.438 1.00 58.53 106 PRO A CA 1
ATOM 836 C C . PRO A 1 106 ? 31.751 5.281 -37.521 1.00 58.53 106 PRO A C 1
ATOM 838 O O . PRO A 1 106 ? 32.323 6.149 -36.856 1.00 58.53 106 PRO A O 1
ATOM 841 N N . ASP A 1 107 ? 30.799 5.523 -38.423 1.00 66.12 107 ASP A N 1
ATOM 842 C CA . ASP A 1 107 ? 30.048 6.769 -38.543 1.00 66.12 107 ASP A CA 1
ATOM 843 C C . ASP A 1 107 ? 29.794 7.294 -37.119 1.00 66.12 107 ASP A C 1
ATOM 845 O O . ASP A 1 107 ? 29.396 6.479 -36.275 1.00 66.12 107 ASP A O 1
ATOM 849 N N . PRO A 1 108 ? 30.097 8.569 -36.799 1.00 64.06 108 PRO A N 1
ATOM 850 C CA . PRO A 1 108 ? 29.872 9.108 -35.465 1.00 64.06 108 PRO A CA 1
ATOM 851 C C . PRO A 1 108 ? 28.480 8.699 -34.996 1.00 64.06 108 PRO A C 1
ATOM 853 O O . PRO A 1 108 ? 27.490 9.013 -35.661 1.00 64.06 108 PRO A O 1
ATOM 856 N N . GLU A 1 109 ? 28.431 7.951 -33.886 1.00 64.06 109 GLU A N 1
ATOM 857 C CA . GLU A 1 109 ? 27.170 7.632 -33.228 1.00 64.06 109 GLU A CA 1
ATOM 858 C C . GLU A 1 109 ? 26.381 8.941 -33.123 1.00 64.06 109 GLU A C 1
ATOM 860 O O . GLU A 1 109 ? 26.948 9.949 -32.680 1.00 64.06 109 GLU A O 1
ATOM 865 N N . PRO A 1 110 ? 25.127 8.973 -33.607 1.00 59.06 110 PRO A N 1
ATOM 866 C CA . PRO A 1 110 ? 24.326 10.177 -33.529 1.00 59.06 110 PRO A CA 1
ATOM 867 C C . PRO A 1 110 ? 24.282 10.614 -32.068 1.00 59.06 110 PRO A C 1
ATOM 869 O O . PRO A 1 110 ? 24.034 9.793 -31.181 1.00 59.06 110 PRO A O 1
ATOM 872 N N . ASP A 1 111 ? 24.578 11.897 -31.839 1.00 58.53 111 ASP A N 1
ATOM 873 C CA . ASP A 1 111 ? 24.471 12.526 -30.527 1.00 58.53 111 ASP A CA 1
ATOM 874 C C . ASP A 1 111 ? 23.169 12.062 -29.857 1.00 58.53 111 ASP A C 1
ATOM 876 O O . ASP A 1 111 ? 22.123 12.079 -30.519 1.00 58.53 111 ASP A O 1
ATOM 880 N N . PRO A 1 112 ? 23.206 11.635 -28.578 1.00 55.56 112 PRO A N 1
ATOM 881 C CA . PRO A 1 112 ? 22.012 11.187 -27.884 1.00 55.56 112 PRO A CA 1
ATOM 882 C C . PRO A 1 112 ? 20.958 12.284 -27.991 1.00 55.56 112 PRO A C 1
ATOM 884 O O . PRO A 1 112 ? 21.187 13.421 -27.562 1.00 55.56 112 PRO A O 1
ATOM 887 N N . GLU A 1 113 ? 19.827 11.941 -28.612 1.00 57.38 113 GLU A N 1
ATOM 888 C CA . GLU A 1 113 ? 18.720 12.869 -28.777 1.00 57.38 113 GLU A CA 1
ATOM 889 C C . GLU A 1 113 ? 18.351 13.465 -27.409 1.00 57.38 113 GLU A C 1
ATOM 891 O O . GLU A 1 113 ? 18.428 12.780 -26.379 1.00 57.38 113 GLU A O 1
ATOM 896 N N . PRO A 1 114 ? 18.020 14.766 -27.362 1.00 52.06 114 PRO A N 1
ATOM 897 C CA . PRO A 1 114 ? 17.722 15.447 -26.118 1.00 52.06 114 PRO A CA 1
ATOM 898 C C . PRO A 1 114 ? 16.614 14.711 -25.367 1.00 52.06 114 PRO A C 1
ATOM 900 O O . PRO A 1 114 ? 15.582 14.350 -25.928 1.00 52.06 114 PRO A O 1
ATOM 903 N N . ILE A 1 115 ? 16.882 14.507 -24.079 1.00 53.34 115 ILE A N 1
ATOM 904 C CA . ILE A 1 115 ? 15.996 13.908 -23.082 1.00 53.34 115 ILE A CA 1
ATOM 905 C C . ILE A 1 115 ? 14.607 14.515 -23.272 1.00 53.34 115 ILE A C 1
ATOM 907 O O . ILE A 1 115 ? 14.462 15.733 -23.157 1.00 53.34 115 ILE A O 1
ATOM 911 N N . GLN A 1 116 ? 13.618 13.683 -23.602 1.00 57.84 116 GLN A N 1
ATOM 912 C CA . GLN A 1 116 ? 12.247 14.143 -23.774 1.00 57.84 116 GLN A CA 1
ATOM 913 C C . GLN A 1 116 ? 11.770 14.734 -22.445 1.00 57.84 116 GLN A C 1
ATOM 915 O O . GLN A 1 116 ? 11.590 14.019 -21.459 1.00 57.84 116 GLN A O 1
ATOM 920 N N . GLU A 1 117 ? 11.618 16.058 -22.399 1.00 59.47 117 GLU A N 1
ATOM 921 C CA . GLU A 1 117 ? 10.901 16.717 -21.315 1.00 59.47 117 GLU A CA 1
ATOM 922 C C . GLU A 1 117 ? 9.463 16.206 -21.358 1.00 59.47 117 GLU A C 1
ATOM 924 O O . GLU A 1 117 ? 8.749 16.407 -22.342 1.00 59.47 117 GLU A O 1
ATOM 929 N N . ILE A 1 118 ? 9.060 15.493 -20.308 1.00 64.44 118 ILE A N 1
ATOM 930 C CA . ILE A 1 118 ? 7.724 14.918 -20.211 1.00 64.44 118 ILE A CA 1
ATOM 931 C C . ILE A 1 118 ? 6.730 16.091 -20.127 1.00 64.44 118 ILE A C 1
ATOM 933 O O . ILE A 1 118 ? 6.780 16.854 -19.162 1.00 64.44 118 ILE A O 1
ATOM 937 N N . PRO A 1 119 ? 5.812 16.271 -21.097 1.00 64.88 119 PRO A N 1
ATOM 938 C CA . PRO A 1 119 ? 4.955 17.460 -21.179 1.00 64.88 119 PRO A CA 1
ATOM 939 C C . PRO A 1 119 ? 3.792 17.461 -20.167 1.00 64.88 119 PRO A C 1
ATOM 941 O O . PRO A 1 119 ? 2.856 18.250 -20.299 1.00 64.88 119 PRO A O 1
ATOM 944 N N . CYS A 1 120 ? 3.806 16.563 -19.181 1.00 67.81 120 CYS A N 1
ATOM 945 C CA . CYS A 1 120 ? 2.717 16.401 -18.226 1.00 67.81 120 CYS A CA 1
ATOM 946 C C . CYS A 1 120 ? 2.754 17.517 -17.168 1.00 67.81 120 CYS A C 1
ATOM 948 O O . CYS A 1 120 ? 3.807 17.816 -16.607 1.00 67.81 120 CYS A O 1
ATOM 950 N N . ASP A 1 121 ? 1.600 18.101 -16.835 1.00 68.50 121 ASP A N 1
ATOM 951 C CA . ASP A 1 121 ? 1.494 18.978 -15.664 1.00 68.50 121 ASP A CA 1
ATOM 952 C C . ASP A 1 121 ? 1.654 18.138 -14.385 1.00 68.50 121 ASP A C 1
ATOM 954 O O . ASP A 1 121 ? 0.791 17.341 -14.015 1.00 68.50 121 ASP A O 1
ATOM 958 N N . LEU A 1 122 ? 2.801 18.289 -13.720 1.00 68.75 122 LEU A N 1
ATOM 959 C CA . LEU A 1 122 ? 3.207 17.470 -12.574 1.00 68.75 122 LEU A CA 1
ATOM 960 C C . LEU A 1 122 ? 2.518 17.865 -11.259 1.00 68.75 122 LEU A C 1
ATOM 962 O O . LEU A 1 122 ? 2.744 17.221 -10.234 1.00 68.75 122 LEU A O 1
ATOM 966 N N . ASN A 1 123 ? 1.692 18.916 -11.259 1.00 78.00 123 ASN A N 1
ATOM 967 C CA . ASN A 1 123 ? 1.104 19.452 -10.031 1.00 78.00 123 ASN A CA 1
ATOM 968 C C . ASN A 1 123 ? -0.152 18.695 -9.567 1.00 78.00 123 ASN A C 1
ATOM 970 O O . ASN A 1 123 ? -0.533 18.816 -8.400 1.00 78.00 123 ASN A O 1
ATOM 974 N N . ASN A 1 124 ? -0.790 17.909 -10.443 1.00 82.56 124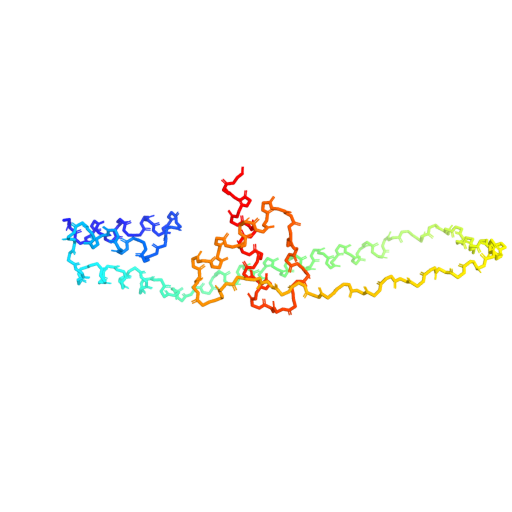 ASN A N 1
ATOM 975 C CA . ASN A 1 124 ? -1.971 17.110 -10.118 1.00 82.56 124 ASN A CA 1
ATOM 976 C C . ASN A 1 124 ? -1.701 15.608 -10.345 1.00 82.56 124 ASN A C 1
ATOM 978 O O . ASN A 1 124 ? -1.470 15.196 -11.481 1.00 82.56 124 ASN A O 1
ATOM 982 N N . PRO A 1 125 ? -1.767 14.761 -9.300 1.00 80.00 125 PRO A N 1
ATO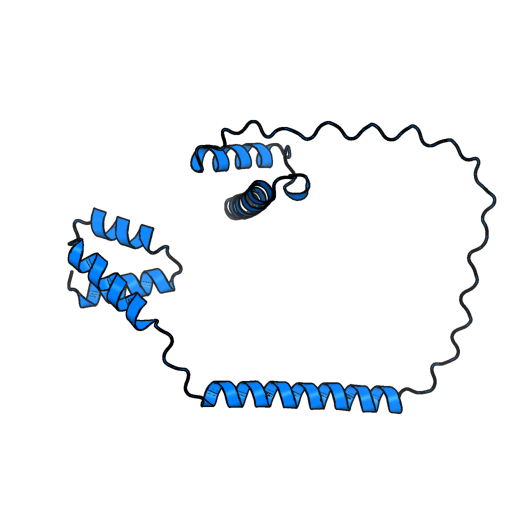M 983 C CA . PRO A 1 125 ? -1.457 13.337 -9.422 1.00 80.00 125 PRO A CA 1
ATOM 984 C C . PRO A 1 125 ? -2.417 12.568 -10.343 1.00 80.00 125 PRO A C 1
ATOM 986 O O . PRO A 1 125 ? -1.988 11.610 -10.981 1.00 80.00 125 PRO A O 1
ATOM 989 N N . GLU A 1 126 ? -3.688 12.973 -10.448 1.00 81.50 126 GLU A N 1
ATOM 990 C CA . GLU A 1 126 ? -4.652 12.316 -11.347 1.00 81.50 126 GLU A CA 1
ATOM 991 C C . GLU A 1 126 ? -4.344 12.615 -12.820 1.00 81.50 126 GLU A C 1
ATOM 993 O O . GLU A 1 126 ? -4.395 11.720 -13.665 1.00 81.50 126 GLU A O 1
ATOM 998 N N . GLU A 1 127 ? -3.976 13.859 -13.129 1.00 84.31 127 GLU A N 1
ATOM 999 C CA . GLU A 1 127 ? -3.576 14.261 -14.483 1.00 84.31 127 GLU A CA 1
ATOM 1000 C C . GLU A 1 127 ? -2.222 13.663 -14.859 1.00 84.31 127 GLU A C 1
ATOM 1002 O O . GLU A 1 127 ? -2.063 13.180 -15.980 1.00 84.31 127 GLU A O 1
ATOM 1007 N N . LYS A 1 128 ? -1.287 13.595 -13.902 1.00 83.75 128 LYS A N 1
ATOM 1008 C CA . LYS A 1 128 ? -0.004 12.911 -14.076 1.00 83.75 128 LYS A CA 1
ATOM 1009 C C . LYS A 1 128 ? 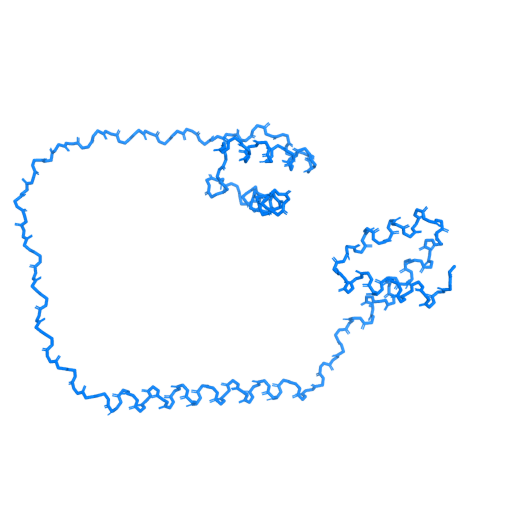-0.216 11.437 -14.423 1.00 83.75 128 LYS A C 1
ATOM 1011 O O . LYS A 1 128 ? 0.319 10.971 -15.420 1.00 83.75 128 LYS A O 1
ATOM 1016 N N . TYR A 1 129 ? -1.045 10.717 -13.667 1.00 85.50 129 TYR A N 1
ATOM 1017 C CA . TYR A 1 129 ? -1.341 9.306 -13.939 1.00 85.50 129 TYR A CA 1
ATOM 1018 C C . TYR A 1 129 ? -1.950 9.096 -15.332 1.00 85.50 129 TYR A C 1
ATOM 1020 O O . TYR A 1 129 ? -1.497 8.237 -16.085 1.00 85.50 129 TYR A O 1
ATOM 1028 N N . LYS A 1 130 ? -2.938 9.921 -15.702 1.00 86.50 130 LYS A N 1
ATOM 1029 C CA . LYS A 1 130 ? -3.571 9.851 -17.023 1.00 86.50 130 LYS A CA 1
ATOM 1030 C C . LYS A 1 130 ? -2.573 10.103 -18.158 1.00 86.50 130 LYS A C 1
ATOM 1032 O O . LYS A 1 130 ? -2.572 9.369 -19.134 1.00 86.50 130 LYS A O 1
ATOM 1037 N N . CYS A 1 131 ? -1.701 11.094 -17.997 1.00 88.06 131 CYS A N 1
ATOM 1038 C CA . CYS A 1 131 ? -0.683 11.428 -18.988 1.00 88.06 131 CYS A CA 1
ATOM 1039 C C . CYS A 1 131 ? 0.303 10.270 -19.219 1.00 88.06 131 CYS A C 1
ATOM 1041 O O . CYS A 1 131 ? 0.636 9.959 -20.357 1.00 88.06 131 CYS A O 1
ATOM 1043 N N . TYR A 1 132 ? 0.731 9.585 -18.153 1.00 86.88 132 TYR A N 1
ATOM 1044 C CA . TYR A 1 132 ? 1.609 8.417 -18.275 1.00 86.88 132 TYR A CA 1
ATOM 1045 C C . TYR A 1 132 ? 0.923 7.234 -18.969 1.00 86.88 132 TYR A C 1
ATOM 1047 O O . TYR A 1 132 ? 1.578 6.543 -19.741 1.00 86.88 132 TYR A O 1
ATOM 1055 N N . ILE A 1 133 ? -0.380 7.016 -18.748 1.00 88.38 133 ILE A N 1
ATOM 1056 C CA . ILE A 1 133 ? -1.139 5.993 -19.487 1.00 88.38 133 ILE A CA 1
ATOM 1057 C C . ILE A 1 133 ? -1.113 6.275 -20.989 1.00 88.38 133 ILE A C 1
ATOM 1059 O O . ILE A 1 133 ? -0.766 5.379 -21.754 1.00 88.38 133 ILE A O 1
ATOM 1063 N N . ASP A 1 134 ? -1.420 7.510 -21.396 1.00 87.00 134 ASP A N 1
ATOM 1064 C CA . ASP A 1 134 ? -1.427 7.896 -22.812 1.00 87.00 134 ASP A CA 1
ATOM 1065 C C . ASP A 1 134 ? -0.033 7.667 -23.445 1.00 87.00 134 ASP A C 1
ATOM 1067 O O . ASP A 1 134 ? 0.087 7.130 -24.544 1.00 87.00 134 ASP A O 1
ATOM 1071 N N . LEU A 1 135 ? 1.045 7.976 -22.711 1.00 86.75 135 LEU A N 1
ATOM 1072 C CA . LEU A 1 135 ? 2.421 7.733 -23.164 1.00 86.75 135 LEU A CA 1
ATOM 1073 C C . LEU A 1 135 ? 2.784 6.241 -23.270 1.00 86.75 135 LEU A C 1
ATOM 1075 O O . LEU A 1 135 ? 3.607 5.879 -24.112 1.00 86.75 135 LEU A O 1
ATOM 1079 N N . PHE A 1 136 ? 2.203 5.376 -22.433 1.00 88.50 136 PHE A N 1
ATOM 1080 C CA . PHE A 1 136 ? 2.392 3.927 -22.536 1.00 88.50 136 PHE A CA 1
ATOM 1081 C C . PHE A 1 136 ? 1.611 3.319 -23.704 1.00 88.50 136 PHE A C 1
ATOM 1083 O O . PHE A 1 136 ? 2.112 2.387 -24.331 1.00 88.50 136 PHE A O 1
ATOM 1090 N N . GLU A 1 137 ? 0.417 3.834 -24.016 1.00 86.62 137 GLU A N 1
ATOM 1091 C CA . GLU A 1 137 ? -0.357 3.413 -25.193 1.00 86.62 137 GLU A CA 1
ATOM 1092 C C . GLU A 1 137 ? 0.399 3.703 -26.502 1.00 86.62 137 GLU A C 1
ATOM 1094 O O . GLU A 1 137 ? 0.382 2.877 -27.417 1.00 86.62 137 GLU A O 1
ATOM 1099 N N . ASP A 1 138 ? 1.121 4.825 -26.553 1.00 85.75 138 ASP A N 1
ATOM 1100 C CA . ASP A 1 138 ? 1.903 5.259 -27.717 1.00 85.75 138 ASP A CA 1
ATOM 1101 C C . ASP A 1 138 ? 3.347 4.708 -27.758 1.00 85.75 138 ASP A C 1
ATOM 1103 O O . ASP A 1 138 ? 4.100 5.037 -28.677 1.00 85.75 138 ASP A O 1
ATOM 1107 N N . ASP A 1 139 ? 3.756 3.886 -26.777 1.00 84.12 139 ASP A N 1
ATOM 1108 C CA . ASP A 1 139 ? 5.146 3.412 -26.579 1.00 84.12 139 ASP A CA 1
ATOM 1109 C C . ASP A 1 139 ? 6.173 4.570 -26.593 1.00 84.12 139 ASP A C 1
ATOM 1111 O O . ASP A 1 139 ? 7.326 4.442 -27.014 1.00 84.12 139 ASP A O 1
ATOM 1115 N N . ALA A 1 140 ? 5.722 5.749 -26.151 1.00 82.50 140 ALA A N 1
ATOM 1116 C CA . ALA A 1 140 ? 6.457 7.008 -26.214 1.00 82.50 140 ALA A CA 1
ATOM 1117 C C . ALA A 1 140 ? 7.378 7.215 -25.003 1.00 82.50 140 ALA A C 1
ATOM 1119 O O . ALA A 1 140 ? 8.189 8.142 -24.996 1.00 82.50 140 ALA A O 1
ATOM 1120 N N . ILE A 1 141 ? 7.267 6.366 -23.976 1.00 85.00 141 ILE A N 1
ATOM 1121 C CA . ILE A 1 141 ? 8.040 6.482 -22.740 1.00 85.00 141 ILE A CA 1
ATOM 1122 C C . ILE A 1 141 ? 8.603 5.137 -22.281 1.00 85.00 141 ILE A C 1
ATOM 1124 O O . ILE A 1 141 ? 7.917 4.116 -22.255 1.00 85.00 141 ILE A O 1
ATOM 1128 N N . ARG A 1 142 ? 9.862 5.153 -21.832 1.00 87.88 142 ARG A N 1
ATOM 1129 C CA . ARG A 1 142 ? 10.495 4.027 -21.138 1.00 87.88 142 ARG A CA 1
ATOM 1130 C C . ARG A 1 142 ? 10.943 4.475 -19.756 1.00 87.88 142 ARG A C 1
ATOM 1132 O O . ARG A 1 142 ? 11.819 5.325 -19.630 1.00 87.88 142 ARG A O 1
ATOM 1139 N N . CYS A 1 143 ? 10.395 3.869 -18.702 1.00 88.62 143 CYS A N 1
ATOM 1140 C CA . CYS A 1 143 ? 10.656 4.307 -17.323 1.00 88.62 143 CYS A CA 1
ATOM 1141 C C . CYS A 1 143 ? 12.149 4.310 -16.934 1.00 88.62 143 CYS A C 1
ATOM 1143 O O . CYS A 1 143 ? 12.581 5.137 -16.132 1.00 88.62 143 CYS A O 1
ATOM 1145 N N . HIS A 1 144 ? 12.969 3.436 -17.526 1.00 89.38 144 HIS A N 1
ATOM 1146 C CA . HIS A 1 144 ? 14.413 3.388 -17.264 1.00 89.38 144 HIS A CA 1
ATOM 1147 C C . HIS A 1 144 ? 15.209 4.551 -17.885 1.00 89.38 144 HIS A C 1
ATOM 1149 O O . HIS A 1 144 ? 16.361 4.755 -17.508 1.00 89.38 144 HIS A O 1
ATOM 1155 N N . GLU A 1 145 ? 14.618 5.311 -18.811 1.00 85.94 145 GLU A N 1
ATOM 1156 C CA . GLU A 1 145 ? 15.247 6.466 -19.470 1.00 85.94 145 GLU A CA 1
ATOM 1157 C C . GLU A 1 145 ? 14.985 7.785 -18.712 1.00 85.94 145 GLU A C 1
ATOM 1159 O O . GLU A 1 145 ? 15.639 8.799 -18.969 1.00 85.94 145 GLU A O 1
ATOM 1164 N N . ILE A 1 146 ? 14.071 7.770 -17.733 1.00 84.88 146 ILE A N 1
ATOM 1165 C CA . ILE A 1 146 ? 13.742 8.922 -16.885 1.00 84.88 146 ILE A CA 1
ATOM 1166 C C . ILE A 1 146 ? 14.880 9.176 -15.888 1.00 84.88 146 ILE A C 1
ATOM 1168 O O . ILE A 1 146 ? 15.297 8.280 -15.155 1.00 84.88 146 ILE A O 1
ATOM 1172 N N . LYS A 1 147 ? 15.391 10.415 -15.863 1.00 83.25 147 LYS A N 1
ATOM 1173 C CA . LYS A 1 147 ? 16.535 10.813 -15.019 1.00 83.25 147 LYS A CA 1
ATOM 1174 C C . LYS A 1 147 ? 16.161 11.189 -13.590 1.00 83.25 147 LYS A C 1
ATOM 1176 O O . LYS A 1 147 ? 17.005 11.081 -12.702 1.00 83.25 147 LYS A O 1
ATOM 1181 N N . ASP A 1 148 ? 14.949 11.686 -13.385 1.00 83.94 148 ASP A N 1
ATOM 1182 C CA . ASP A 1 148 ? 14.449 12.027 -12.059 1.00 83.94 148 ASP A CA 1
ATOM 1183 C C . ASP A 1 148 ? 13.956 10.755 -11.356 1.00 83.94 148 ASP A C 1
ATOM 1185 O O . ASP A 1 148 ? 13.164 9.997 -11.912 1.00 83.94 148 ASP A O 1
ATOM 1189 N N . LEU A 1 149 ? 14.480 10.491 -10.157 1.00 79.69 149 LEU A N 1
ATOM 11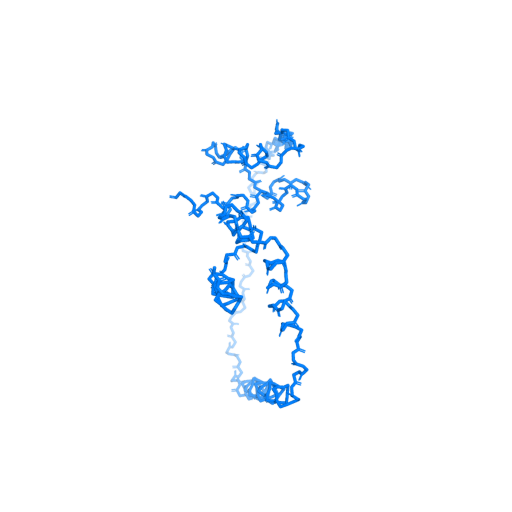90 C CA . LEU A 1 149 ? 14.213 9.259 -9.409 1.00 79.69 149 LEU A CA 1
ATOM 1191 C C . LEU A 1 149 ? 12.749 9.151 -8.968 1.00 79.69 149 LEU A C 1
ATOM 1193 O O . LEU A 1 149 ? 12.179 8.063 -9.045 1.00 79.69 149 LEU A O 1
ATOM 1197 N N . ASP A 1 150 ? 12.139 10.263 -8.555 1.00 83.44 150 ASP A N 1
ATOM 1198 C CA . ASP A 1 150 ? 10.753 10.282 -8.085 1.00 83.44 150 ASP A CA 1
ATOM 1199 C C . ASP A 1 150 ? 9.792 10.078 -9.270 1.00 83.44 150 ASP A C 1
ATOM 1201 O O . ASP A 1 150 ? 8.779 9.380 -9.169 1.00 83.44 150 ASP A O 1
ATOM 1205 N N . GLU A 1 151 ? 10.126 10.644 -10.432 1.00 84.06 151 GLU A N 1
ATOM 1206 C CA . GLU A 1 151 ? 9.392 10.419 -11.680 1.00 84.06 151 GLU A CA 1
ATOM 1207 C C . GLU A 1 151 ? 9.566 8.999 -12.218 1.00 84.06 151 GLU A C 1
ATOM 1209 O O . GLU A 1 151 ? 8.598 8.387 -12.671 1.00 84.06 151 GLU A O 1
ATOM 1214 N N . GLN A 1 152 ? 10.779 8.454 -12.138 1.00 87.56 152 GLN A N 1
ATOM 1215 C CA . GLN A 1 152 ? 11.071 7.087 -12.545 1.00 87.56 152 GLN A CA 1
ATOM 1216 C C . GLN A 1 152 ? 10.285 6.075 -11.703 1.00 87.56 152 GLN A C 1
ATOM 1218 O O . GLN A 1 152 ? 9.682 5.155 -12.260 1.00 87.56 152 GLN A O 1
ATOM 1223 N N . GLU A 1 153 ? 10.247 6.245 -10.380 1.00 89.38 153 GLU A N 1
ATOM 1224 C CA . GLU A 1 153 ? 9.462 5.381 -9.493 1.00 89.38 153 GLU A CA 1
ATOM 1225 C C . GLU A 1 153 ? 7.960 5.487 -9.802 1.00 89.38 153 GLU A C 1
ATOM 1227 O O . GLU A 1 153 ? 7.279 4.467 -9.946 1.00 89.38 153 GLU A O 1
ATOM 1232 N N . PHE A 1 154 ? 7.449 6.706 -10.003 1.00 89.81 154 PHE A N 1
ATOM 1233 C CA . PHE A 1 154 ? 6.055 6.924 -10.396 1.00 89.81 154 PHE A CA 1
ATOM 1234 C C . PHE A 1 154 ? 5.712 6.265 -11.741 1.00 89.81 154 PHE A C 1
ATOM 1236 O O . PHE A 1 154 ? 4.631 5.686 -11.889 1.00 89.81 154 PHE A O 1
ATOM 1243 N N . CYS A 1 155 ? 6.631 6.316 -12.709 1.00 90.19 155 CYS A N 1
ATOM 1244 C CA . CYS A 1 155 ? 6.484 5.666 -14.007 1.00 90.19 155 CYS A CA 1
ATOM 1245 C C . CYS A 1 155 ? 6.316 4.153 -13.857 1.00 90.19 155 CYS A C 1
ATOM 1247 O O . CYS A 1 155 ? 5.355 3.602 -14.388 1.00 90.19 155 CYS A O 1
ATOM 1249 N N . TYR A 1 156 ? 7.185 3.488 -13.086 1.00 92.88 156 TYR A N 1
ATOM 1250 C CA . TYR A 1 156 ? 7.091 2.040 -12.867 1.00 92.88 156 TYR A CA 1
ATOM 1251 C C . TYR A 1 156 ? 5.787 1.639 -12.176 1.00 92.88 156 TYR A C 1
ATOM 1253 O O . TYR A 1 156 ? 5.113 0.715 -12.624 1.00 92.88 156 TYR A O 1
ATOM 1261 N N . ILE A 1 157 ? 5.378 2.377 -11.139 1.00 91.31 157 ILE A N 1
ATOM 1262 C CA . ILE A 1 157 ? 4.098 2.132 -10.457 1.00 91.31 157 ILE A CA 1
ATOM 1263 C C . ILE A 1 157 ? 2.929 2.266 -11.444 1.00 91.31 157 ILE A C 1
ATOM 1265 O O . ILE A 1 157 ? 1.993 1.464 -11.427 1.00 91.31 157 ILE A O 1
ATOM 1269 N N . THR A 1 158 ? 2.974 3.272 -12.317 1.00 90.38 158 THR A N 1
ATOM 1270 C CA . THR A 1 158 ? 1.919 3.512 -13.308 1.00 90.38 158 THR A CA 1
ATOM 1271 C C . THR A 1 158 ? 1.909 2.438 -14.394 1.00 90.38 158 THR A C 1
ATOM 1273 O O . THR A 1 158 ? 0.832 1.979 -14.769 1.00 90.38 158 THR A O 1
ATOM 1276 N N . GLN A 1 159 ? 3.081 1.986 -14.845 1.00 91.25 159 GLN A N 1
ATOM 1277 C CA . GLN A 1 159 ? 3.229 0.894 -15.806 1.00 91.25 159 GLN A CA 1
ATOM 1278 C C . GLN A 1 159 ? 2.639 -0.412 -15.258 1.00 91.25 159 GLN A C 1
ATOM 1280 O O . GLN A 1 159 ? 1.848 -1.060 -15.942 1.00 91.25 159 GLN A O 1
ATOM 1285 N N . ASP A 1 160 ? 2.956 -0.762 -14.009 1.00 90.56 160 ASP A N 1
ATOM 1286 C CA . ASP A 1 160 ? 2.406 -1.947 -13.346 1.00 90.56 160 ASP A CA 1
ATOM 1287 C C . ASP A 1 160 ? 0.874 -1.869 -13.249 1.00 90.56 160 ASP A C 1
ATOM 1289 O O . ASP A 1 160 ? 0.170 -2.837 -13.543 1.00 90.56 160 ASP A O 1
ATOM 1293 N N . LEU A 1 161 ? 0.332 -0.701 -12.887 1.00 87.62 161 LEU A N 1
ATOM 1294 C CA . LEU A 1 161 ? -1.115 -0.481 -12.836 1.00 87.62 161 LEU A CA 1
ATOM 1295 C C . LEU A 1 161 ? -1.772 -0.551 -14.219 1.00 87.62 161 LEU A C 1
ATOM 1297 O O . LEU A 1 161 ? -2.889 -1.054 -14.327 1.00 87.62 161 LEU A O 1
ATOM 1301 N N . TYR A 1 162 ? -1.115 -0.049 -15.263 1.00 88.19 162 TYR A N 1
ATOM 1302 C CA . TYR A 1 162 ? -1.613 -0.119 -16.635 1.00 88.19 162 TYR A CA 1
ATOM 1303 C C . TYR A 1 162 ? -1.706 -1.577 -17.112 1.00 88.19 162 TYR A C 1
ATOM 1305 O O . TYR A 1 162 ? -2.772 -2.007 -17.548 1.00 88.19 162 TYR A O 1
ATOM 1313 N N . VAL A 1 163 ? -0.645 -2.368 -16.910 1.00 88.12 163 VAL A N 1
ATOM 1314 C CA . VAL A 1 163 ? -0.593 -3.799 -17.271 1.00 88.12 163 VAL A CA 1
ATOM 1315 C C . VAL A 1 163 ? -1.609 -4.641 -16.491 1.00 88.12 163 VAL A C 1
ATOM 1317 O O . VAL A 1 163 ? -2.090 -5.650 -16.991 1.00 88.12 163 VAL A O 1
ATOM 1320 N N . LEU A 1 164 ? -1.960 -4.260 -15.260 1.00 83.81 164 LEU A N 1
ATOM 1321 C CA . LEU A 1 164 ? -2.978 -4.977 -14.481 1.00 83.81 164 LEU A CA 1
ATOM 1322 C C . LEU A 1 164 ? -4.418 -4.701 -14.942 1.00 83.81 164 LEU A C 1
ATOM 1324 O O . LEU A 1 164 ? -5.314 -5.480 -14.609 1.00 83.81 164 LEU A O 1
ATOM 1328 N N . ASN A 1 165 ? -4.656 -3.595 -15.651 1.00 79.06 165 ASN A N 1
ATOM 1329 C CA . ASN A 1 165 ? -5.992 -3.163 -16.068 1.00 79.06 165 ASN A CA 1
ATOM 1330 C C . ASN A 1 165 ? -6.318 -3.461 -17.546 1.00 79.06 165 ASN A C 1
ATOM 1332 O O . ASN A 1 165 ? -7.482 -3.305 -17.925 1.00 79.06 165 ASN A O 1
ATOM 1336 N N . TYR A 1 166 ? -5.343 -3.908 -18.345 1.00 67.94 166 TYR A N 1
ATOM 1337 C CA . TYR A 1 166 ? -5.474 -4.259 -19.768 1.00 67.94 166 TYR A CA 1
ATOM 1338 C C . TYR A 1 166 ? -4.976 -5.679 -20.052 1.00 67.94 166 TYR A C 1
ATOM 1340 O O . TYR A 1 166 ? -5.634 -6.374 -20.863 1.00 67.94 166 TYR A O 1
#

Radius of gyration: 30.39 Å; chains: 1; bounding box: 69×56×65 Å

Foldseek 3Di:
DDLVVLLVVLVVCVVVVDDSVVSLVVCVVVVHDNVSNVVSVCVVVVVVPPPPPDCVVVVVVVVVVVVVCCCVVVVVVCCVVPVPDDPPDPDPDDDDDDDDDPPPPPDPDPDPDPQPPQPFPPPDPVSVLVSLLVCVVVVNDDLVSDPDPVSSVVSVVSVVVSVVVD